Protein AF-A0A447TE91-F1 (afdb_monomer_lite)

pLDDT: mean 78.88, std 22.69, range [28.05, 97.75]

Foldseek 3Di:
DVLVVVLVVLLVLQQVQFDPDDDPPDPGGDTLQVVLVVVLVVCVVCCVVDPDHDDSVLVNLCSNCVCQLCSPVGDDDPPDPDDVVVSVVSSVVSSCVSVVSDDPDPPDDDNDPDPDPDPDDPDDDDDDDDDDDDDDDD

Organism: Chromobacterium violaceum (NCBI:txid536)

Radius of gyration: 22.83 Å; chains: 1; bounding box: 42×73×45 Å

Structure (mmCIF, N/CA/C/O backbone):
data_AF-A0A447TE91-F1
#
_entry.id   AF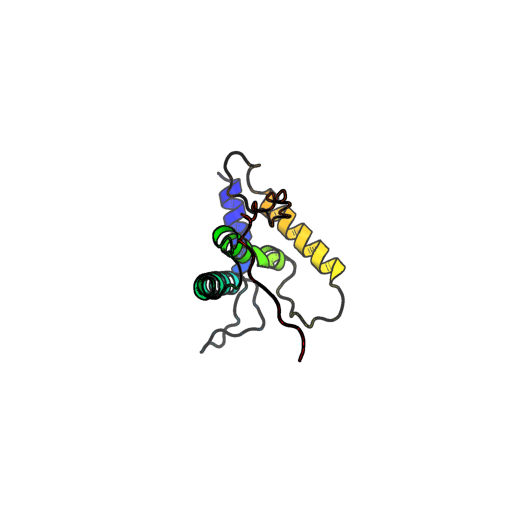-A0A447TE91-F1
#
loop_
_atom_site.group_PDB
_atom_site.id
_atom_site.type_symbol
_atom_site.label_atom_id
_atom_site.label_alt_id
_atom_site.label_comp_id
_atom_site.label_asym_id
_atom_site.label_entity_id
_atom_site.label_seq_id
_atom_site.pdbx_PDB_ins_code
_atom_site.Cartn_x
_atom_site.Cartn_y
_atom_site.Cartn_z
_atom_site.occupancy
_atom_site.B_iso_or_equiv
_atom_site.auth_seq_id
_atom_site.auth_comp_id
_atom_site.auth_asym_id
_atom_site.auth_atom_id
_atom_site.pdbx_PDB_model_num
ATOM 1 N N . MET A 1 1 ? -5.608 10.148 21.177 1.00 84.38 1 MET A N 1
ATOM 2 C CA . MET A 1 1 ? -5.947 10.137 19.736 1.00 84.38 1 MET A CA 1
ATOM 3 C C . MET A 1 1 ? -4.810 10.658 18.868 1.00 84.38 1 MET A C 1
ATOM 5 O O . MET A 1 1 ? -4.675 10.131 17.778 1.00 84.38 1 MET A O 1
ATOM 9 N N . GLN A 1 2 ? -3.971 11.593 19.346 1.00 91.12 2 GLN A N 1
ATOM 10 C CA . GLN A 1 2 ? -2.828 12.125 18.584 1.00 91.12 2 GLN A CA 1
ATOM 11 C C . GLN A 1 2 ? -1.970 11.033 17.923 1.00 91.12 2 GLN A C 1
ATOM 13 O O . GLN A 1 2 ? -1.864 11.012 16.711 1.00 91.12 2 GLN A O 1
ATOM 18 N N . ASN A 1 3 ? -1.543 10.020 18.681 1.00 91.31 3 ASN A N 1
ATOM 19 C CA . ASN A 1 3 ? -0.804 8.867 18.153 1.00 91.31 3 ASN A CA 1
ATOM 20 C C . ASN A 1 3 ? -1.459 8.138 16.963 1.00 91.31 3 ASN A C 1
ATOM 22 O O . ASN A 1 3 ? -0.765 7.567 16.130 1.00 91.31 3 ASN A O 1
ATOM 26 N N . ILE A 1 4 ? -2.795 8.089 16.911 1.00 92.25 4 ILE A N 1
ATOM 27 C CA . ILE A 1 4 ? -3.522 7.453 15.802 1.00 92.25 4 ILE A CA 1
ATOM 28 C C . ILE A 1 4 ? -3.454 8.357 14.571 1.00 92.25 4 ILE A C 1
ATOM 30 O O . ILE A 1 4 ? -3.268 7.862 13.467 1.00 92.25 4 ILE A O 1
ATOM 34 N N . ILE A 1 5 ? -3.574 9.671 14.765 1.00 94.44 5 ILE A N 1
ATOM 35 C CA . ILE A 1 5 ? -3.417 10.659 13.694 1.00 94.44 5 ILE A CA 1
ATOM 36 C C . ILE A 1 5 ? -1.988 10.601 13.153 1.00 94.44 5 ILE A C 1
ATOM 38 O O . ILE A 1 5 ? -1.814 10.484 11.946 1.00 94.44 5 ILE A O 1
ATOM 42 N N . ASP A 1 6 ? -0.986 10.587 14.031 1.00 95.44 6 ASP A N 1
ATOM 43 C CA . ASP A 1 6 ? 0.425 10.505 13.642 1.00 95.44 6 ASP A CA 1
ATOM 44 C C . ASP A 1 6 ? 0.705 9.219 12.857 1.00 95.44 6 ASP A C 1
ATOM 46 O O . ASP A 1 6 ? 1.341 9.266 11.811 1.00 95.44 6 ASP A O 1
ATOM 50 N N . PHE A 1 7 ? 0.149 8.083 13.295 1.00 95.12 7 PHE A N 1
ATOM 51 C CA . PHE A 1 7 ? 0.224 6.827 12.548 1.00 95.12 7 PHE A CA 1
ATOM 52 C C . PHE A 1 7 ? -0.400 6.942 11.149 1.00 95.12 7 PHE A C 1
ATOM 54 O O . PHE A 1 7 ? 0.210 6.509 10.176 1.00 95.12 7 PHE A O 1
ATOM 61 N N . VAL A 1 8 ? -1.596 7.531 11.032 1.00 95.12 8 VAL A N 1
ATOM 62 C CA . VAL A 1 8 ? -2.283 7.707 9.738 1.00 95.12 8 VAL A CA 1
ATOM 63 C C . VAL A 1 8 ? -1.485 8.625 8.805 1.00 95.12 8 VAL A C 1
ATOM 65 O O . VAL A 1 8 ? -1.388 8.344 7.613 1.00 95.12 8 VAL A O 1
ATOM 68 N N . LEU A 1 9 ? -0.889 9.694 9.338 1.00 96.00 9 LEU A N 1
ATOM 69 C CA . LEU A 1 9 ? -0.017 10.590 8.576 1.00 96.00 9 LEU A CA 1
ATOM 70 C C . LEU A 1 9 ? 1.283 9.896 8.156 1.00 96.00 9 LEU A C 1
ATOM 72 O O . LEU A 1 9 ? 1.780 10.132 7.059 1.00 96.00 9 LEU A O 1
ATOM 76 N N . GLU A 1 10 ? 1.823 9.019 9.000 1.00 96.19 10 GLU A N 1
ATOM 77 C CA . GLU A 1 10 ? 3.054 8.294 8.699 1.00 96.19 10 GLU A CA 1
ATOM 78 C C . GLU A 1 10 ? 2.854 7.280 7.566 1.00 96.19 10 GLU A C 1
ATOM 80 O O . GLU A 1 10 ? 3.667 7.234 6.645 1.00 96.19 10 GLU A O 1
ATOM 85 N N . ILE A 1 11 ? 1.754 6.516 7.578 1.00 96.38 11 ILE A N 1
ATOM 86 C CA . ILE A 1 11 ? 1.459 5.545 6.509 1.00 96.38 11 ILE A CA 1
ATOM 87 C C . ILE A 1 11 ? 1.066 6.211 5.181 1.00 96.38 11 ILE A C 1
ATOM 89 O O . ILE A 1 11 ? 1.163 5.571 4.137 1.00 96.38 11 ILE A O 1
ATOM 93 N N . ASP A 1 12 ? 0.659 7.487 5.182 1.00 97.06 12 ASP A N 1
ATOM 94 C CA . ASP A 1 12 ? 0.371 8.238 3.949 1.00 97.06 12 ASP A CA 1
ATOM 95 C C . ASP A 1 12 ? 1.597 8.323 3.028 1.00 97.06 12 ASP A C 1
ATOM 97 O O . ASP A 1 12 ? 1.463 8.275 1.803 1.00 97.06 12 ASP A O 1
ATOM 101 N N . LYS A 1 13 ? 2.803 8.320 3.614 1.00 96.50 13 LYS A N 1
ATOM 102 C CA . LYS A 1 13 ? 4.080 8.286 2.885 1.00 96.50 13 LYS A CA 1
ATOM 103 C C . LYS A 1 13 ? 4.196 7.085 1.944 1.00 96.50 13 LYS A C 1
ATOM 105 O O . LYS A 1 13 ? 4.889 7.184 0.936 1.00 96.50 13 LYS A O 1
ATOM 110 N N . LEU A 1 14 ? 3.472 5.990 2.199 1.00 96.50 14 LEU A N 1
ATOM 111 C CA . LEU A 1 14 ? 3.454 4.819 1.316 1.00 96.50 14 LEU A CA 1
ATOM 112 C C . LEU A 1 14 ? 2.960 5.158 -0.101 1.00 96.50 14 LEU A C 1
ATOM 114 O O . LEU A 1 14 ? 3.393 4.543 -1.070 1.00 96.50 14 LEU A O 1
ATOM 118 N N . LYS A 1 15 ? 2.107 6.181 -0.253 1.00 96.00 15 LYS A N 1
ATOM 119 C CA . LYS A 1 15 ? 1.626 6.655 -1.565 1.00 96.00 15 LYS A CA 1
ATOM 120 C C . LYS A 1 15 ? 2.730 7.288 -2.417 1.00 96.00 15 LYS A C 1
ATOM 122 O O . LYS A 1 15 ? 2.544 7.452 -3.619 1.00 96.00 15 LYS A O 1
ATOM 127 N N . GLN A 1 16 ? 3.849 7.672 -1.802 1.00 95.31 16 GLN A N 1
ATOM 128 C CA . GLN A 1 16 ? 5.003 8.261 -2.486 1.00 95.31 16 GLN A CA 1
ATOM 129 C C . GLN A 1 16 ? 6.008 7.197 -2.944 1.00 95.31 16 GLN A C 1
ATOM 131 O O . GLN A 1 16 ? 6.863 7.486 -3.782 1.00 95.31 16 GLN A O 1
ATOM 136 N N . VAL A 1 17 ? 5.901 5.967 -2.433 1.00 94.56 17 VAL A N 1
ATOM 137 C CA . VAL A 1 17 ? 6.731 4.845 -2.874 1.00 94.56 17 VAL A CA 1
ATOM 138 C C . VAL A 1 17 ? 6.211 4.377 -4.225 1.00 94.56 17 VAL A C 1
ATOM 140 O O . VAL A 1 17 ? 5.078 3.914 -4.333 1.00 94.56 17 VAL A O 1
ATOM 143 N N . THR A 1 18 ? 7.027 4.536 -5.265 1.00 93.94 18 THR A N 1
ATOM 144 C CA . THR A 1 18 ? 6.689 4.113 -6.628 1.00 93.94 18 THR A CA 1
ATOM 145 C C . THR A 1 18 ? 7.329 2.772 -6.941 1.00 93.94 18 THR A C 1
ATOM 147 O O . THR A 1 18 ? 8.492 2.534 -6.619 1.00 93.94 18 THR A O 1
ATOM 150 N N . ARG A 1 19 ? 6.553 1.908 -7.586 1.00 91.44 19 ARG A N 1
ATOM 151 C CA . ARG A 1 19 ? 6.946 0.586 -8.055 1.00 91.44 19 ARG A CA 1
ATOM 152 C C . ARG A 1 19 ? 7.360 0.654 -9.516 1.00 91.44 19 ARG A C 1
ATOM 154 O O . ARG A 1 19 ? 7.054 1.608 -10.228 1.00 91.44 19 ARG A O 1
ATOM 161 N N . LYS A 1 20 ? 8.015 -0.389 -10.019 1.00 89.12 20 LYS A N 1
ATOM 162 C CA . LYS A 1 20 ? 8.370 -0.455 -11.455 1.00 89.12 20 LYS A CA 1
ATOM 163 C C . LYS A 1 20 ? 7.210 -0.838 -12.377 1.00 89.12 20 LYS A C 1
ATOM 165 O O . LYS A 1 20 ? 7.321 -0.679 -13.593 1.00 89.12 20 LYS A O 1
ATOM 170 N N . THR A 1 21 ? 6.103 -1.318 -11.819 1.00 88.88 21 THR A N 1
ATOM 171 C CA . THR A 1 21 ? 4.865 -1.595 -12.555 1.00 88.88 21 THR A CA 1
ATOM 172 C C . THR A 1 21 ? 4.217 -0.290 -13.012 1.00 88.88 21 THR A C 1
ATOM 174 O O . THR A 1 21 ? 4.214 0.695 -12.278 1.00 88.88 21 THR A O 1
ATOM 177 N N . ARG A 1 22 ? 3.644 -0.264 -14.219 1.00 91.81 22 ARG A N 1
ATOM 178 C CA . ARG A 1 22 ? 2.848 0.874 -14.705 1.00 91.81 22 ARG A CA 1
ATOM 179 C C . ARG A 1 22 ? 1.364 0.623 -14.515 1.00 91.81 22 ARG A C 1
ATOM 181 O O . ARG A 1 22 ? 0.892 -0.500 -14.690 1.00 91.81 22 ARG A O 1
ATOM 188 N N . VAL A 1 23 ? 0.629 1.693 -14.231 1.00 93.56 23 VAL A N 1
ATOM 189 C CA . VAL A 1 23 ? -0.833 1.647 -14.219 1.00 93.56 23 VAL A CA 1
ATOM 190 C C . VAL A 1 23 ? -1.337 1.445 -15.648 1.00 93.56 23 VAL A C 1
ATOM 192 O O . VAL A 1 23 ? -0.812 2.026 -16.599 1.00 93.56 23 VAL A O 1
ATOM 195 N N . LEU A 1 24 ? -2.361 0.605 -15.809 1.00 91.81 24 LEU A N 1
ATOM 196 C CA . LEU A 1 24 ? -2.951 0.326 -17.117 1.00 91.81 24 LEU A CA 1
ATOM 197 C C . LEU A 1 24 ? -3.400 1.625 -17.792 1.00 91.81 24 LEU A C 1
ATOM 199 O O . LEU A 1 24 ? -4.108 2.432 -17.194 1.00 91.81 24 LEU A O 1
ATOM 203 N N . ASN A 1 25 ? -3.009 1.793 -19.056 1.00 93.31 25 ASN A N 1
ATOM 204 C CA . ASN A 1 25 ? -3.330 2.971 -19.865 1.00 93.31 25 ASN A CA 1
ATOM 205 C C . ASN A 1 25 ? -2.861 4.303 -19.247 1.00 93.31 25 ASN A C 1
ATOM 207 O O . ASN A 1 25 ? -3.489 5.340 -19.455 1.00 93.31 25 ASN A O 1
ATOM 211 N N . SER A 1 26 ? -1.772 4.287 -18.477 1.00 92.69 26 SER A N 1
ATOM 212 C CA . SER A 1 26 ? -1.174 5.481 -17.888 1.00 92.69 26 SER A CA 1
ATOM 213 C C . SER A 1 26 ? 0.347 5.450 -18.016 1.00 92.69 26 SER A C 1
ATOM 215 O O . SER A 1 26 ? 0.974 4.394 -17.952 1.00 92.69 26 SER A O 1
ATOM 217 N N . ASP A 1 27 ? 0.949 6.631 -18.128 1.00 92.19 27 ASP A N 1
ATOM 218 C CA . ASP A 1 27 ? 2.404 6.801 -18.058 1.00 92.19 27 ASP A CA 1
ATOM 219 C C . ASP A 1 27 ? 2.931 6.828 -16.613 1.00 92.19 27 ASP A C 1
ATOM 221 O O . ASP A 1 27 ? 4.139 6.913 -16.384 1.00 92.19 27 ASP A O 1
ATOM 225 N N . ARG A 1 28 ? 2.033 6.748 -15.622 1.00 94.38 28 ARG A N 1
ATOM 226 C CA . ARG A 1 28 ? 2.374 6.754 -14.200 1.00 94.38 28 ARG A CA 1
ATOM 227 C C . ARG A 1 28 ? 2.782 5.361 -13.716 1.00 94.38 28 ARG A C 1
ATOM 229 O O . ARG A 1 28 ? 2.153 4.351 -14.042 1.00 94.38 28 ARG A O 1
ATOM 236 N N . TYR A 1 29 ? 3.796 5.337 -12.861 1.00 93.88 29 TYR A N 1
ATOM 237 C CA . TYR A 1 29 ? 4.152 4.159 -12.081 1.00 93.88 29 TYR A CA 1
ATOM 238 C C . TYR A 1 29 ? 3.142 3.892 -10.961 1.00 93.88 29 TYR A C 1
ATOM 240 O O . TYR A 1 29 ? 2.625 4.819 -10.330 1.00 93.88 29 TYR A O 1
ATOM 248 N N . GLU A 1 30 ? 2.865 2.613 -10.735 1.00 94.75 30 GLU A N 1
ATOM 249 C CA . GLU A 1 30 ? 2.067 2.140 -9.612 1.00 94.75 30 GLU A CA 1
ATOM 250 C C . GLU A 1 30 ? 2.735 2.575 -8.295 1.00 94.75 30 GLU A C 1
ATOM 252 O O . GLU A 1 30 ? 3.959 2.552 -8.203 1.00 94.75 30 GLU A O 1
ATOM 257 N N . ASN A 1 31 ? 1.975 2.985 -7.281 1.00 95.81 31 ASN A N 1
ATOM 258 C CA . ASN A 1 31 ? 2.501 3.201 -5.931 1.00 95.81 31 ASN A CA 1
ATOM 259 C C . ASN A 1 31 ? 2.201 2.014 -5.001 1.00 95.81 31 ASN A C 1
ATOM 261 O O . ASN A 1 31 ? 1.278 1.235 -5.234 1.00 95.81 31 ASN A O 1
ATOM 265 N N . SER A 1 32 ? 2.957 1.868 -3.919 1.00 95.50 32 SER A N 1
ATOM 266 C CA . SER A 1 32 ? 2.819 0.706 -3.028 1.00 95.50 32 SER A CA 1
ATOM 267 C C . SER A 1 32 ? 1.496 0.671 -2.251 1.00 95.50 32 SER A C 1
ATOM 269 O O . SER A 1 32 ? 0.989 -0.402 -1.911 1.00 95.50 32 SER A O 1
ATOM 271 N N . ALA A 1 33 ? 0.862 1.828 -2.026 1.00 96.44 33 ALA A N 1
ATOM 272 C CA . ALA A 1 33 ? -0.438 1.888 -1.360 1.00 96.44 33 ALA A CA 1
ATOM 273 C C . ALA A 1 33 ? -1.581 1.382 -2.261 1.00 96.44 33 ALA A C 1
ATOM 275 O O . ALA A 1 33 ? -2.419 0.595 -1.815 1.00 96.44 33 ALA A O 1
ATOM 276 N N . GLU A 1 34 ? -1.619 1.795 -3.531 1.00 96.19 34 GLU A N 1
ATOM 277 C CA . GLU A 1 34 ? -2.614 1.290 -4.488 1.00 96.19 34 GLU A CA 1
ATOM 278 C C . GLU A 1 34 ? -2.358 -0.174 -4.860 1.00 96.19 34 GLU A C 1
ATOM 280 O O . GLU A 1 34 ? -3.318 -0.930 -5.013 1.00 96.19 34 GLU A O 1
ATOM 285 N N . HIS A 1 35 ? -1.092 -0.600 -4.879 1.00 96.06 35 HIS A N 1
ATOM 286 C CA . HIS A 1 35 ? -0.720 -2.003 -5.029 1.00 96.06 35 HIS A CA 1
ATOM 287 C C . HIS A 1 35 ? -1.336 -2.867 -3.923 1.00 96.06 35 HIS A C 1
ATOM 289 O O . HIS A 1 35 ? -2.086 -3.809 -4.195 1.00 96.06 35 HIS A O 1
ATOM 295 N N . SER A 1 36 ? -1.095 -2.485 -2.662 1.00 96.44 36 SER A N 1
ATOM 296 C CA . SER A 1 36 ? -1.639 -3.156 -1.474 1.00 96.44 36 SER A CA 1
ATOM 297 C C . SER A 1 36 ? -3.171 -3.249 -1.509 1.00 96.44 36 SER A C 1
ATOM 299 O O . SER A 1 36 ? -3.753 -4.288 -1.185 1.00 96.44 36 SER A O 1
ATOM 301 N N . TRP A 1 37 ? -3.843 -2.181 -1.950 1.00 97.56 37 TRP A N 1
ATOM 302 C CA . TRP A 1 37 ? -5.295 -2.173 -2.145 1.00 97.56 37 TRP A CA 1
ATOM 303 C C . TRP A 1 37 ? -5.743 -3.166 -3.230 1.00 97.56 37 TRP A C 1
ATOM 305 O O . TRP A 1 37 ? -6.649 -3.973 -2.993 1.00 97.56 37 TRP A O 1
ATOM 315 N N . GLN A 1 38 ? -5.101 -3.146 -4.401 1.00 97.25 38 GLN A N 1
ATOM 316 C CA . GLN A 1 38 ? -5.480 -3.992 -5.531 1.00 97.25 38 GLN A CA 1
ATOM 317 C C . GLN A 1 38 ? -5.303 -5.479 -5.206 1.00 97.25 38 GLN A C 1
ATOM 319 O O . GLN A 1 38 ? -6.198 -6.281 -5.487 1.00 97.25 38 GLN A O 1
ATOM 324 N N . ILE A 1 39 ? -4.191 -5.863 -4.571 1.00 96.94 39 ILE A N 1
ATOM 325 C CA . ILE A 1 39 ? -3.944 -7.267 -4.216 1.00 96.94 39 ILE A CA 1
ATOM 326 C C . ILE A 1 39 ? -4.864 -7.755 -3.088 1.00 96.94 39 ILE A C 1
ATOM 328 O O . ILE A 1 39 ? -5.239 -8.927 -3.079 1.00 96.94 39 ILE A O 1
ATOM 332 N N . ALA A 1 40 ? -5.296 -6.880 -2.170 1.00 97.69 40 ALA A N 1
ATOM 333 C CA . ALA A 1 40 ? -6.279 -7.232 -1.142 1.00 97.69 40 ALA A CA 1
ATOM 334 C C . ALA A 1 40 ? -7.656 -7.547 -1.755 1.00 97.69 40 ALA A C 1
ATOM 336 O O . ALA A 1 40 ? -8.314 -8.521 -1.363 1.00 97.69 40 ALA A O 1
ATOM 337 N N . LEU A 1 41 ? -8.072 -6.771 -2.763 1.00 97.75 41 LEU A N 1
ATOM 338 C CA . LEU A 1 41 ? -9.287 -7.045 -3.536 1.00 97.75 41 LEU A CA 1
ATOM 339 C C . LEU A 1 41 ? -9.151 -8.308 -4.387 1.00 97.75 41 LEU A C 1
ATOM 341 O O . LEU A 1 41 ? -10.084 -9.115 -4.442 1.00 97.75 41 LEU A O 1
ATOM 345 N N . LEU A 1 42 ? -7.988 -8.512 -5.008 1.00 97.50 42 LEU A N 1
ATOM 346 C CA . LEU A 1 42 ? -7.694 -9.724 -5.765 1.00 97.50 42 LEU A CA 1
ATOM 347 C C . LEU A 1 42 ? -7.789 -10.962 -4.867 1.00 97.50 42 LEU A C 1
ATOM 349 O O . LEU A 1 42 ? -8.510 -11.899 -5.199 1.00 97.50 42 LEU A O 1
ATOM 353 N N . ALA A 1 43 ? -7.139 -10.948 -3.701 1.00 97.00 43 ALA A N 1
ATOM 354 C CA . ALA A 1 43 ? -7.190 -12.048 -2.742 1.00 97.00 43 ALA A CA 1
ATOM 355 C C . ALA A 1 43 ? -8.626 -12.341 -2.281 1.00 97.00 43 ALA A C 1
ATOM 357 O O . ALA A 1 43 ? -9.031 -13.499 -2.218 1.00 97.00 43 ALA A O 1
ATOM 358 N N . SER A 1 44 ? -9.418 -11.297 -2.021 1.00 95.81 44 SER A N 1
ATOM 359 C CA . SER A 1 44 ? -10.834 -11.444 -1.662 1.00 95.81 44 SER A CA 1
ATOM 360 C C . SER A 1 44 ? -11.663 -12.058 -2.792 1.00 95.81 44 SER A C 1
ATOM 362 O O . SER A 1 44 ? -12.506 -12.915 -2.541 1.00 95.81 44 SER A O 1
ATOM 364 N N . SER A 1 45 ? -11.380 -11.684 -4.040 1.00 97.31 45 SER A N 1
ATOM 365 C CA . SER A 1 45 ? -12.059 -12.223 -5.227 1.00 97.31 45 SER A CA 1
ATOM 366 C C . SER A 1 45 ? -11.667 -13.674 -5.519 1.00 97.31 45 SER A C 1
ATOM 368 O O . SER A 1 45 ? -12.471 -14.445 -6.042 1.00 97.31 45 SER A O 1
ATOM 370 N N . LEU A 1 46 ? -10.441 -14.063 -5.157 1.00 96.94 46 LEU A N 1
ATOM 371 C CA . LEU A 1 46 ? -9.917 -15.417 -5.335 1.00 96.94 46 LEU A CA 1
ATOM 372 C C . LEU A 1 46 ? -10.260 -16.367 -4.178 1.00 96.94 46 LEU A C 1
ATOM 374 O O . LEU A 1 46 ? -10.035 -17.570 -4.303 1.00 96.94 46 LEU A O 1
ATOM 378 N N . ALA A 1 47 ? -10.836 -15.867 -3.081 1.00 96.00 47 ALA A N 1
ATOM 379 C CA . ALA A 1 47 ? -11.170 -16.666 -1.903 1.00 96.00 47 ALA A CA 1
ATOM 380 C C . ALA A 1 47 ? -11.979 -17.952 -2.202 1.00 96.00 47 ALA A C 1
ATOM 382 O O . ALA A 1 47 ? -11.657 -18.985 -1.611 1.00 96.00 47 ALA A O 1
ATOM 383 N N . PRO A 1 48 ? -12.964 -17.969 -3.131 1.00 95.25 48 PRO A N 1
ATOM 384 C CA . PRO A 1 48 ? -13.704 -19.190 -3.474 1.00 95.25 48 PRO A CA 1
ATOM 385 C C . PRO A 1 48 ? -12.857 -20.297 -4.117 1.00 95.25 48 PRO A C 1
ATOM 387 O O . PRO A 1 48 ? -13.270 -21.452 -4.122 1.00 95.25 48 PRO A O 1
ATOM 390 N N . TYR A 1 49 ? -11.689 -19.953 -4.665 1.00 96.38 49 TYR A N 1
ATOM 391 C CA . TYR A 1 49 ? -10.788 -20.883 -5.347 1.00 96.38 49 TYR A CA 1
ATOM 392 C C . TYR A 1 49 ? -9.695 -21.437 -4.422 1.00 96.38 49 TYR A C 1
ATOM 394 O O . TYR A 1 49 ? -8.829 -22.189 -4.870 1.00 96.38 49 TYR A O 1
ATOM 402 N N . ALA A 1 50 ? -9.701 -21.073 -3.136 1.00 94.62 50 ALA A N 1
ATOM 403 C CA . ALA A 1 50 ? -8.722 -21.569 -2.181 1.00 94.62 50 ALA A CA 1
ATOM 404 C C . ALA A 1 50 ? -8.910 -23.076 -1.925 1.00 94.62 50 ALA A C 1
ATOM 406 O O . ALA A 1 50 ? -10.011 -23.539 -1.631 1.00 94.62 50 ALA A O 1
ATOM 407 N N . ALA A 1 51 ? -7.813 -23.838 -1.994 1.00 93.62 51 ALA A N 1
ATOM 408 C CA . ALA A 1 51 ? -7.824 -25.287 -1.768 1.00 93.62 51 ALA A CA 1
ATOM 409 C C . ALA A 1 51 ? -8.227 -25.673 -0.333 1.00 93.62 51 ALA A C 1
ATOM 411 O O . ALA A 1 51 ? -8.730 -26.769 -0.092 1.00 93.62 51 ALA A O 1
ATOM 412 N N . GLU A 1 52 ? -8.012 -24.766 0.620 1.00 94.06 52 GLU A N 1
ATOM 413 C CA . GLU A 1 52 ? -8.318 -24.950 2.033 1.00 94.06 52 GLU A CA 1
ATOM 414 C C . GLU A 1 52 ? -9.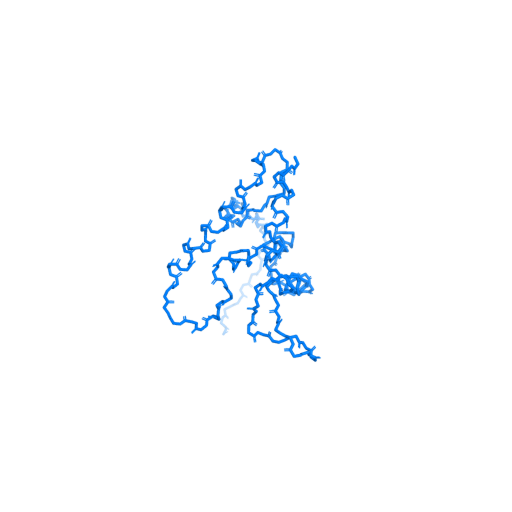037 -23.716 2.595 1.00 94.06 52 GLU A C 1
ATOM 416 O O . GLU A 1 52 ? -8.899 -22.622 2.047 1.00 94.06 52 GLU A O 1
ATOM 421 N N . PRO A 1 53 ? -9.782 -23.843 3.710 1.00 92.62 53 PRO A N 1
ATOM 422 C CA . PRO A 1 53 ? -10.397 -22.695 4.366 1.00 92.62 53 PRO A CA 1
ATOM 423 C C . PRO A 1 53 ? -9.358 -21.649 4.798 1.00 92.62 53 PRO A C 1
ATOM 425 O O . PRO A 1 53 ? -8.509 -21.915 5.651 1.00 92.62 53 PRO A O 1
ATOM 428 N N . VAL A 1 54 ? -9.477 -20.431 4.265 1.00 94.31 54 VAL A N 1
ATOM 429 C CA . VAL A 1 54 ? -8.604 -19.293 4.589 1.00 94.31 54 VAL A CA 1
ATOM 430 C C . VAL A 1 54 ? -9.354 -18.277 5.448 1.00 94.31 54 VAL A C 1
ATOM 432 O O . VAL A 1 54 ? -10.523 -17.980 5.216 1.00 94.31 54 VAL A O 1
ATOM 435 N N . ASN A 1 55 ? -8.679 -17.714 6.453 1.00 95.88 55 ASN A N 1
ATOM 436 C CA . ASN A 1 55 ? -9.207 -16.569 7.192 1.00 95.88 55 ASN A CA 1
ATOM 437 C C . ASN A 1 55 ? -8.966 -15.286 6.380 1.00 95.88 55 ASN A C 1
ATOM 439 O O . ASN A 1 55 ? -7.864 -14.734 6.418 1.00 95.88 55 ASN A O 1
ATOM 443 N N . MET A 1 56 ? -9.994 -14.826 5.663 1.00 95.50 56 MET A N 1
ATOM 444 C CA . MET A 1 56 ? -9.889 -13.650 4.798 1.00 95.50 56 MET A CA 1
ATOM 445 C C . MET A 1 56 ? -9.659 -12.345 5.557 1.00 95.50 56 MET A C 1
ATOM 447 O O . MET A 1 56 ? -8.898 -11.517 5.065 1.00 95.50 56 MET A O 1
ATOM 451 N N . ASP A 1 57 ? -10.188 -12.194 6.774 1.00 96.00 57 ASP A N 1
ATOM 452 C CA . ASP A 1 57 ? -9.923 -11.007 7.597 1.00 96.00 57 ASP A CA 1
ATOM 453 C C . ASP A 1 57 ? -8.426 -10.866 7.871 1.00 96.00 57 ASP A C 1
ATOM 455 O O . ASP A 1 57 ? -7.860 -9.784 7.746 1.00 96.00 57 ASP A O 1
ATOM 459 N N . ARG A 1 58 ? -7.749 -11.982 8.181 1.00 95.38 58 ARG A N 1
ATOM 460 C CA . ARG A 1 58 ? -6.293 -12.000 8.373 1.00 95.38 58 ARG A CA 1
ATOM 461 C C . ARG A 1 58 ? -5.539 -11.708 7.074 1.00 95.38 58 ARG A C 1
ATOM 463 O O . ARG A 1 58 ? -4.512 -11.038 7.132 1.00 95.38 58 ARG A O 1
ATOM 470 N N . VAL A 1 59 ? -5.994 -12.241 5.940 1.00 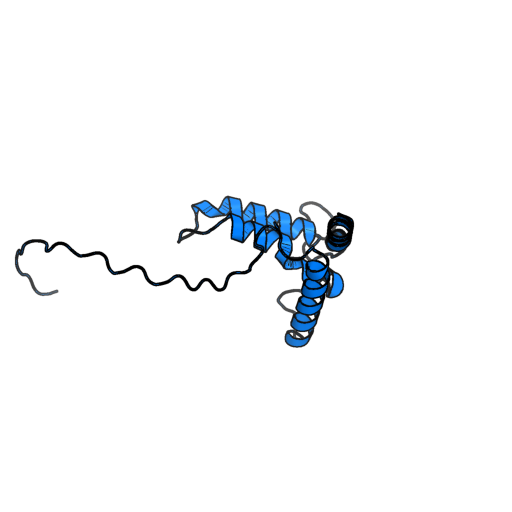96.56 59 VAL A N 1
ATOM 471 C CA . VAL A 1 59 ? -5.330 -12.044 4.639 1.00 96.56 59 VAL A CA 1
ATOM 472 C C . VAL A 1 59 ? -5.425 -10.590 4.203 1.00 96.56 59 VAL A C 1
ATOM 474 O O . VAL A 1 59 ? -4.394 -9.978 3.950 1.00 96.56 59 VAL A O 1
ATOM 477 N N . VAL A 1 60 ? -6.631 -10.023 4.189 1.00 96.75 60 VAL A N 1
ATOM 478 C CA . VAL A 1 60 ? -6.849 -8.610 3.860 1.00 96.75 60 VAL A CA 1
ATOM 479 C C . VAL A 1 60 ? -6.066 -7.730 4.825 1.00 96.75 60 VAL A C 1
ATOM 481 O O . VAL A 1 60 ? -5.359 -6.827 4.391 1.00 96.75 60 VAL A O 1
ATOM 484 N N . ALA A 1 61 ? -6.109 -8.044 6.123 1.00 94.88 61 ALA A N 1
ATOM 485 C CA . ALA A 1 61 ? -5.355 -7.303 7.115 1.00 94.88 61 ALA A CA 1
ATOM 486 C C . ALA A 1 61 ? -3.839 -7.315 6.840 1.00 94.88 61 ALA A C 1
ATOM 488 O O . ALA A 1 61 ? -3.179 -6.286 6.922 1.00 94.88 61 ALA A O 1
ATOM 489 N N . MET A 1 62 ? -3.282 -8.476 6.498 1.00 95.50 62 MET A N 1
ATOM 490 C CA . MET A 1 62 ? -1.863 -8.613 6.176 1.00 95.50 62 MET A CA 1
ATOM 491 C C . MET A 1 62 ? -1.497 -7.850 4.896 1.00 95.50 62 MET A C 1
ATOM 493 O O . MET A 1 62 ? -0.534 -7.092 4.917 1.00 95.50 62 MET A O 1
ATOM 497 N N . LEU A 1 63 ? -2.287 -7.982 3.826 1.00 97.12 63 LEU A N 1
ATOM 498 C CA . LEU A 1 63 ? -2.015 -7.337 2.535 1.00 97.12 63 LEU A CA 1
ATOM 499 C C . LEU A 1 63 ? -2.093 -5.809 2.610 1.00 97.12 63 LEU A C 1
ATOM 501 O O . LEU A 1 63 ? -1.290 -5.126 1.989 1.00 97.12 63 LEU A O 1
ATOM 505 N N . LEU A 1 64 ? -2.992 -5.253 3.424 1.00 95.88 64 LEU A N 1
ATOM 506 C CA . LEU A 1 64 ? -3.082 -3.800 3.607 1.00 95.88 64 LEU A CA 1
ATOM 507 C C . LEU A 1 64 ? -1.847 -3.183 4.280 1.00 95.88 64 LEU A C 1
ATOM 509 O O . LEU A 1 64 ? -1.657 -1.974 4.187 1.00 95.88 64 LEU A O 1
ATOM 513 N N . VAL A 1 65 ? -1.031 -3.982 4.975 1.00 94.50 65 VAL A N 1
ATOM 514 C CA . VAL A 1 65 ? 0.137 -3.493 5.725 1.00 94.50 65 VAL A CA 1
ATOM 515 C C . VAL A 1 65 ? 1.465 -4.078 5.250 1.00 94.50 65 VAL A C 1
ATOM 517 O O . VAL A 1 65 ? 2.501 -3.749 5.827 1.00 94.50 65 VAL A O 1
ATOM 520 N N . HIS A 1 66 ? 1.448 -4.953 4.242 1.00 93.94 66 HIS A N 1
ATOM 521 C CA . HIS A 1 66 ? 2.619 -5.743 3.862 1.00 93.94 66 HIS A CA 1
ATOM 522 C C . HIS A 1 66 ? 3.791 -4.882 3.364 1.00 93.94 66 HIS A C 1
ATOM 524 O O . HIS A 1 66 ? 4.927 -5.161 3.734 1.00 93.94 66 HIS A O 1
ATOM 530 N N . ASP A 1 67 ? 3.496 -3.788 2.656 1.00 94.50 67 ASP A N 1
ATOM 531 C CA . ASP A 1 67 ? 4.495 -2.881 2.077 1.00 94.50 67 ASP A CA 1
ATOM 532 C C . ASP A 1 67 ? 4.831 -1.673 2.968 1.00 94.50 67 ASP A C 1
ATOM 534 O O . ASP A 1 67 ? 5.565 -0.783 2.552 1.00 94.50 67 ASP A O 1
ATOM 538 N N . ILE A 1 68 ? 4.351 -1.598 4.219 1.00 94.50 68 ILE A N 1
ATOM 539 C CA . ILE A 1 68 ? 4.647 -0.437 5.090 1.00 94.50 68 ILE A CA 1
ATOM 540 C C . ILE A 1 68 ? 6.161 -0.237 5.292 1.00 94.50 68 ILE A C 1
ATOM 542 O O . ILE A 1 68 ? 6.616 0.898 5.420 1.00 94.50 68 ILE A O 1
ATOM 546 N N . GLY A 1 69 ? 6.953 -1.314 5.277 1.00 92.75 69 GLY A N 1
ATOM 547 C CA . GLY A 1 69 ? 8.416 -1.234 5.364 1.00 92.75 69 GLY A CA 1
ATOM 548 C C . GLY A 1 69 ? 9.084 -0.537 4.169 1.00 92.75 69 GLY A C 1
ATOM 549 O O . GLY A 1 69 ? 10.209 -0.046 4.297 1.00 92.75 69 GLY A O 1
ATOM 550 N N . GLU A 1 70 ? 8.397 -0.433 3.028 1.00 93.25 70 GLU A N 1
ATOM 551 C CA . GLU A 1 70 ? 8.910 0.239 1.830 1.00 93.25 70 GLU A CA 1
ATOM 552 C C . GLU A 1 70 ? 8.958 1.769 1.985 1.00 93.25 70 GLU A C 1
ATOM 554 O O . GLU A 1 70 ? 9.657 2.431 1.222 1.00 93.25 70 GLU A O 1
ATOM 559 N N . ILE A 1 71 ? 8.287 2.348 2.993 1.00 93.62 71 ILE A N 1
ATOM 560 C CA . ILE A 1 71 ? 8.313 3.801 3.257 1.00 93.62 71 ILE A CA 1
ATOM 561 C C . ILE A 1 71 ? 9.748 4.318 3.434 1.00 93.62 71 ILE A C 1
ATOM 563 O O . ILE A 1 71 ? 10.061 5.422 2.995 1.00 93.62 71 ILE A O 1
ATOM 567 N N . GLU A 1 72 ? 10.619 3.532 4.072 1.00 89.00 72 GLU A N 1
ATOM 568 C CA . GLU A 1 72 ? 12.019 3.915 4.307 1.00 89.00 72 GLU A CA 1
ATOM 569 C C . GLU A 1 72 ? 13.008 3.182 3.397 1.00 89.00 72 GLU A C 1
ATOM 571 O O . GLU A 1 72 ? 14.103 3.687 3.162 1.00 89.00 72 GLU A O 1
ATOM 576 N N . THR A 1 73 ? 12.640 2.015 2.866 1.00 87.38 73 THR A N 1
ATOM 577 C CA . THR A 1 73 ? 13.546 1.186 2.053 1.00 87.38 73 THR A CA 1
ATOM 578 C C . THR A 1 73 ? 13.313 1.308 0.542 1.00 87.38 73 THR A C 1
ATOM 580 O O . THR A 1 73 ? 14.155 0.861 -0.240 1.00 87.38 73 THR A O 1
ATOM 583 N N . GLY A 1 74 ? 12.205 1.926 0.114 1.00 85.56 74 GLY A N 1
ATOM 584 C CA . GLY A 1 74 ? 11.769 2.024 -1.285 1.00 85.56 74 GLY A CA 1
ATOM 585 C C . GLY A 1 74 ? 11.298 0.690 -1.875 1.00 85.56 74 GLY A C 1
ATOM 586 O O . GLY A 1 74 ? 11.497 -0.358 -1.269 1.00 85.56 74 GLY A O 1
ATOM 587 N N . ASP A 1 75 ? 10.709 0.703 -3.075 1.00 81.12 75 ASP A N 1
ATOM 588 C CA . ASP A 1 75 ? 10.384 -0.529 -3.815 1.00 81.12 75 ASP A CA 1
ATOM 589 C C . ASP A 1 75 ? 11.672 -1.219 -4.284 1.00 81.12 75 ASP A C 1
ATOM 591 O O . ASP A 1 75 ? 12.578 -0.592 -4.843 1.00 81.12 75 ASP A O 1
ATOM 595 N N . THR A 1 76 ? 11.767 -2.529 -4.073 1.00 71.81 76 THR A N 1
ATOM 596 C CA . THR A 1 76 ? 12.859 -3.342 -4.616 1.00 71.81 76 THR A CA 1
ATOM 597 C C . THR A 1 76 ? 12.288 -4.509 -5.379 1.00 71.81 76 THR A C 1
ATOM 599 O O . THR A 1 76 ? 11.524 -5.313 -4.852 1.00 71.81 76 THR A O 1
ATOM 602 N N . ILE A 1 77 ? 12.705 -4.627 -6.642 1.00 66.81 77 ILE A N 1
ATOM 603 C CA . ILE A 1 77 ? 12.280 -5.752 -7.465 1.00 66.81 77 ILE A CA 1
ATOM 604 C C . ILE A 1 77 ? 12.775 -7.045 -6.816 1.00 66.81 77 ILE A C 1
ATOM 606 O O . ILE A 1 77 ? 13.931 -7.143 -6.411 1.00 66.81 77 ILE A O 1
ATOM 610 N N . VAL A 1 78 ? 11.932 -8.073 -6.863 1.00 60.88 78 VAL A N 1
ATOM 611 C CA . VAL A 1 78 ? 12.215 -9.463 -6.468 1.00 60.88 78 VAL A CA 1
ATOM 612 C C . VAL A 1 78 ? 13.547 -10.016 -7.025 1.00 60.88 78 VAL A C 1
ATOM 614 O O . VAL A 1 78 ? 14.114 -10.936 -6.448 1.00 60.88 78 VAL A O 1
ATOM 617 N N . TYR A 1 79 ? 14.077 -9.445 -8.113 1.00 59.88 79 TYR A N 1
ATOM 618 C CA . TYR A 1 79 ? 15.333 -9.844 -8.763 1.00 59.88 79 TYR A CA 1
ATOM 619 C C . TYR A 1 79 ? 16.571 -9.043 -8.326 1.00 59.88 79 TYR A C 1
ATOM 621 O O . TYR A 1 79 ? 17.607 -9.134 -8.979 1.00 59.88 79 TYR A O 1
ATOM 629 N N . ALA A 1 80 ? 16.486 -8.219 -7.279 1.00 63.31 80 ALA A N 1
ATOM 630 C CA . ALA A 1 80 ? 17.654 -7.502 -6.779 1.00 63.31 80 ALA A CA 1
ATOM 631 C C . ALA A 1 80 ? 18.703 -8.479 -6.217 1.00 63.31 80 ALA A C 1
ATOM 633 O O . ALA A 1 80 ? 18.414 -9.327 -5.368 1.00 63.31 80 ALA A O 1
ATOM 634 N N . GLU A 1 81 ? 19.932 -8.371 -6.719 1.00 63.75 81 GLU A N 1
ATOM 635 C CA . GLU A 1 81 ? 21.056 -9.193 -6.281 1.00 63.75 81 GLU A CA 1
ATOM 636 C C . GLU A 1 81 ? 21.688 -8.597 -5.010 1.00 63.75 81 GLU A C 1
ATOM 638 O O . GLU A 1 81 ? 22.173 -7.468 -5.014 1.00 63.75 81 GLU A O 1
ATOM 643 N N . GLY A 1 82 ? 21.711 -9.374 -3.920 1.00 73.56 82 GLY A N 1
ATOM 644 C CA . GLY A 1 82 ? 22.388 -9.014 -2.664 1.00 73.56 82 GLY A CA 1
ATOM 645 C C . GLY A 1 82 ? 21.589 -8.111 -1.707 1.00 73.56 82 GLY A C 1
ATOM 646 O O . GLY A 1 82 ? 20.486 -7.671 -2.001 1.00 73.56 82 GLY A O 1
ATOM 647 N N . GLY A 1 83 ? 22.129 -7.886 -0.501 1.00 77.25 83 GLY A N 1
ATOM 648 C CA . GLY A 1 83 ? 21.582 -6.926 0.478 1.00 77.25 83 GLY A CA 1
ATOM 649 C C . GLY A 1 83 ? 20.305 -7.342 1.226 1.00 77.25 83 GLY A C 1
ATOM 650 O O . GLY A 1 83 ? 19.809 -6.575 2.047 1.00 77.25 83 GLY A O 1
ATOM 651 N N . TRP A 1 84 ? 19.782 -8.551 0.996 1.00 81.00 84 TRP A N 1
ATOM 652 C CA . TRP A 1 84 ? 18.506 -9.015 1.564 1.00 81.00 84 TRP A CA 1
ATOM 653 C C . TRP A 1 84 ? 18.416 -8.951 3.092 1.00 81.00 84 TRP A C 1
ATOM 655 O O . TRP A 1 84 ? 17.381 -8.554 3.620 1.00 81.00 84 TRP A O 1
ATOM 665 N N . GLU A 1 85 ? 19.471 -9.340 3.808 1.00 84.44 85 GLU A N 1
ATOM 666 C CA . GLU A 1 85 ? 19.468 -9.344 5.278 1.00 84.44 85 GLU A CA 1
ATOM 667 C C . GLU A 1 85 ? 19.442 -7.924 5.855 1.00 84.44 85 GLU A C 1
ATOM 669 O O . GLU A 1 85 ? 18.634 -7.623 6.732 1.00 84.44 85 GLU A O 1
ATOM 674 N N . GLU A 1 86 ? 20.275 -7.029 5.322 1.00 85.75 86 GLU A N 1
ATOM 675 C CA . GLU A 1 86 ? 20.305 -5.626 5.741 1.00 85.75 86 GLU A CA 1
ATOM 676 C C . GLU A 1 86 ? 18.979 -4.931 5.427 1.00 85.75 86 GLU A C 1
ATOM 678 O O . GLU A 1 86 ? 18.416 -4.237 6.273 1.00 85.75 86 GLU A O 1
ATOM 683 N N . ARG A 1 87 ? 18.422 -5.194 4.245 1.00 83.44 87 ARG A N 1
ATOM 684 C CA . ARG A 1 87 ? 17.136 -4.644 3.832 1.00 83.44 87 ARG A CA 1
ATOM 685 C C . ARG A 1 87 ? 15.990 -5.133 4.713 1.00 83.44 87 ARG A C 1
ATOM 687 O O . ARG A 1 87 ? 15.211 -4.318 5.191 1.00 83.44 87 ARG A O 1
ATOM 694 N N . LYS A 1 88 ? 15.925 -6.433 5.012 1.00 87.00 88 LYS A N 1
ATOM 695 C CA . LYS A 1 88 ? 14.939 -6.974 5.962 1.00 87.00 88 LYS A CA 1
ATOM 696 C C . LYS A 1 88 ? 15.081 -6.352 7.347 1.00 87.00 88 LYS A C 1
ATOM 698 O O . LYS A 1 88 ? 14.074 -6.095 8.001 1.00 87.00 88 LYS A O 1
ATOM 703 N N . ALA A 1 89 ? 16.310 -6.106 7.804 1.00 90.31 89 ALA A N 1
ATOM 704 C CA . ALA A 1 89 ? 16.542 -5.433 9.076 1.00 90.31 89 ALA A CA 1
ATOM 705 C C . ALA A 1 89 ? 16.026 -3.982 9.052 1.00 90.31 89 ALA A C 1
ATOM 707 O O . ALA A 1 89 ? 15.391 -3.549 10.015 1.00 90.31 89 ALA A O 1
ATOM 708 N N . GLN A 1 90 ? 16.233 -3.259 7.948 1.00 90.31 90 GLN A N 1
ATOM 709 C CA . GLN A 1 90 ? 15.711 -1.904 7.749 1.00 90.31 90 GLN A CA 1
ATOM 710 C C . GLN A 1 90 ? 14.177 -1.882 7.653 1.00 90.31 90 GLN A C 1
ATOM 712 O O . GLN A 1 90 ? 13.538 -1.091 8.344 1.00 90.31 90 GLN A O 1
ATOM 717 N N . GLU A 1 91 ? 13.570 -2.790 6.884 1.00 91.06 91 GLU A N 1
ATOM 718 C CA . GLU A 1 91 ? 12.111 -2.949 6.794 1.00 91.06 91 GLU A CA 1
ATOM 719 C C . GLU A 1 91 ? 11.510 -3.254 8.173 1.00 91.06 91 GLU A C 1
ATOM 721 O O . GLU A 1 91 ? 10.535 -2.626 8.590 1.00 91.06 91 GLU A O 1
ATOM 726 N N . LEU A 1 92 ? 12.127 -4.167 8.933 1.00 90.88 92 LEU A N 1
ATOM 727 C CA . LEU A 1 92 ? 11.688 -4.503 10.286 1.00 90.88 92 LEU A CA 1
ATOM 728 C C . LEU A 1 92 ? 11.806 -3.308 11.240 1.00 90.88 92 LEU A C 1
ATOM 730 O O . LEU A 1 92 ? 10.904 -3.096 12.056 1.00 90.88 92 LEU A O 1
ATOM 734 N N . ALA A 1 93 ? 12.889 -2.532 11.158 1.00 93.50 93 ALA A N 1
ATOM 735 C CA . ALA A 1 93 ? 13.074 -1.327 11.963 1.00 93.50 93 ALA A CA 1
ATOM 736 C C . ALA A 1 93 ? 12.012 -0.265 11.634 1.00 93.50 93 ALA A C 1
ATOM 738 O O . ALA A 1 93 ? 11.389 0.282 12.550 1.00 93.50 93 ALA A O 1
ATOM 739 N N . CYS A 1 94 ? 11.744 -0.052 10.343 1.00 92.56 94 CYS A N 1
ATOM 740 C CA . CYS A 1 94 ? 10.711 0.850 9.841 1.00 92.56 94 CYS A CA 1
ATOM 741 C C . CYS A 1 94 ? 9.330 0.470 10.391 1.00 92.56 94 CYS A C 1
ATOM 743 O O . CYS A 1 94 ? 8.681 1.258 11.085 1.00 92.56 94 CYS A O 1
ATOM 745 N N . VAL A 1 95 ? 8.919 -0.783 10.171 1.00 93.06 95 VAL A N 1
ATOM 746 C CA . VAL A 1 95 ? 7.637 -1.326 10.640 1.00 93.06 95 VAL A CA 1
ATOM 747 C C . VAL A 1 95 ? 7.540 -1.228 12.165 1.00 93.06 95 VAL A C 1
ATOM 749 O O . VAL A 1 95 ? 6.531 -0.758 12.690 1.00 93.06 95 VAL A O 1
ATOM 752 N N . SER A 1 96 ? 8.594 -1.598 12.897 1.00 92.69 96 SER A N 1
ATOM 753 C CA . SER A 1 96 ? 8.600 -1.539 14.366 1.00 92.69 96 SER A CA 1
ATOM 754 C C . SER A 1 96 ? 8.401 -0.116 14.894 1.00 92.69 96 SER A C 1
ATOM 756 O O . SER A 1 96 ? 7.655 0.079 15.856 1.00 92.69 96 SER A O 1
ATOM 758 N N . ARG A 1 97 ? 9.016 0.885 14.252 1.00 94.69 97 ARG A N 1
ATOM 759 C CA . ARG A 1 97 ? 8.849 2.304 14.598 1.00 94.69 97 ARG A CA 1
ATOM 760 C C . ARG A 1 97 ? 7.425 2.787 14.317 1.00 94.69 97 ARG A C 1
ATOM 762 O O . ARG A 1 97 ? 6.806 3.366 15.207 1.00 94.69 97 ARG A O 1
ATOM 769 N N . ILE A 1 98 ? 6.900 2.527 13.117 1.00 93.62 98 ILE A N 1
ATOM 770 C CA . ILE A 1 98 ? 5.572 2.999 12.686 1.00 93.62 98 ILE A CA 1
ATOM 771 C C . ILE A 1 98 ? 4.469 2.366 13.540 1.00 93.62 98 ILE A C 1
ATOM 773 O O . ILE A 1 98 ? 3.642 3.068 14.121 1.00 93.62 98 ILE A O 1
ATOM 777 N N . PHE A 1 99 ? 4.479 1.041 13.707 1.00 91.81 99 PHE A N 1
ATOM 778 C CA . PHE A 1 99 ? 3.487 0.360 14.547 1.00 91.81 99 PHE A CA 1
ATOM 779 C C . PHE A 1 99 ? 3.673 0.644 16.042 1.00 91.81 99 PHE A C 1
ATOM 781 O O . PHE A 1 99 ? 2.710 0.539 16.805 1.00 91.81 99 PHE A O 1
ATOM 788 N N . GLY A 1 100 ? 4.874 1.050 16.461 1.00 92.44 100 GLY A N 1
ATOM 789 C CA . GLY A 1 100 ? 5.158 1.525 17.814 1.00 92.44 100 GLY A CA 1
ATOM 790 C C . GLY A 1 100 ? 4.455 2.838 18.176 1.00 92.44 100 GLY A C 1
ATOM 791 O O . GLY A 1 100 ? 4.293 3.120 19.363 1.00 92.44 100 GLY A O 1
ATOM 792 N N . MET A 1 101 ? 3.989 3.614 17.187 1.00 90.94 101 MET A N 1
ATOM 793 C CA . MET A 1 101 ? 3.211 4.838 17.424 1.00 90.94 101 MET A CA 1
ATOM 794 C C . MET A 1 101 ? 1.835 4.528 18.022 1.00 90.94 101 MET A C 1
ATOM 796 O O . MET A 1 101 ? 1.328 5.285 18.853 1.00 90.94 101 MET A O 1
ATOM 800 N N . LEU A 1 102 ? 1.229 3.402 17.635 1.00 88.88 102 LEU A N 1
ATOM 801 C CA . LEU A 1 102 ? -0.113 3.035 18.073 1.00 88.88 102 LEU A CA 1
ATOM 802 C C . LEU A 1 102 ? -0.149 2.740 19.585 1.00 88.88 102 LEU A C 1
ATOM 804 O O . LEU A 1 102 ? 0.735 2.064 20.117 1.00 88.88 102 LEU A O 1
ATOM 808 N N . PRO A 1 103 ? -1.191 3.199 20.308 1.00 84.50 103 PRO A N 1
ATOM 809 C CA . PRO A 1 103 ? -1.311 2.948 21.737 1.00 84.50 103 PRO A CA 1
ATOM 810 C C . PRO A 1 103 ? -1.344 1.443 22.014 1.00 84.50 103 PRO A C 1
ATOM 812 O O . PRO A 1 103 ? -2.073 0.679 21.374 1.00 84.50 103 PRO A O 1
ATOM 815 N N . ARG A 1 104 ? -0.550 1.009 22.998 1.00 69.50 104 ARG A N 1
ATOM 816 C CA . ARG A 1 104 ? -0.395 -0.405 23.342 1.00 69.50 104 ARG A CA 1
ATOM 817 C C . ARG A 1 104 ? -1.762 -1.005 23.683 1.00 69.50 104 ARG A C 1
ATOM 819 O O . ARG A 1 104 ? -2.371 -0.619 24.676 1.00 69.50 104 ARG A O 1
ATOM 826 N N . ARG A 1 105 ? -2.216 -1.925 22.818 1.00 60.25 105 ARG A N 1
ATOM 827 C CA . ARG A 1 105 ? -3.376 -2.834 22.924 1.00 60.25 105 ARG A CA 1
ATOM 828 C C . ARG A 1 105 ? -4.217 -2.607 24.188 1.00 60.25 105 ARG A C 1
ATOM 830 O O . ARG A 1 105 ? -4.080 -3.344 25.159 1.00 60.25 105 ARG A O 1
ATOM 837 N N . ARG A 1 106 ? -5.117 -1.625 24.159 1.00 45.78 106 ARG A N 1
ATOM 838 C CA . ARG A 1 106 ? -6.342 -1.724 24.960 1.00 45.78 106 ARG A CA 1
ATOM 839 C C . ARG A 1 106 ? -7.510 -2.205 24.104 1.00 45.78 106 ARG A C 1
ATOM 841 O O . ARG A 1 106 ? -8.219 -3.076 24.575 1.00 45.78 106 ARG A O 1
ATOM 848 N N . GLU A 1 107 ? -7.597 -1.829 22.820 1.00 44.09 107 GLU A N 1
ATOM 849 C CA . GLU A 1 107 ? -8.683 -2.282 21.918 1.00 44.09 107 GLU A CA 1
ATOM 850 C C . GLU A 1 107 ? -8.275 -2.339 20.423 1.00 44.09 107 GLU A C 1
ATOM 852 O O . GLU A 1 107 ? -9.069 -2.063 19.532 1.00 44.09 107 GLU A O 1
ATOM 857 N N . ALA A 1 108 ? -7.014 -2.649 20.103 1.00 42.59 108 ALA A N 1
ATOM 858 C CA . ALA A 1 108 ? -6.553 -2.647 18.709 1.00 42.59 108 ALA A CA 1
ATOM 859 C C . ALA A 1 108 ? -6.810 -3.988 17.997 1.00 42.59 108 ALA A C 1
ATOM 861 O O . ALA A 1 108 ? -6.431 -5.054 18.501 1.00 42.59 108 ALA A O 1
ATOM 862 N N . VAL A 1 109 ? -7.396 -3.896 16.796 1.00 47.97 109 VAL A N 1
ATOM 863 C CA . VAL A 1 109 ? -7.480 -4.946 15.767 1.00 47.97 109 VAL A CA 1
ATOM 864 C C . VAL A 1 109 ? -6.180 -5.758 15.735 1.00 47.97 109 VAL A C 1
ATOM 866 O O . VAL A 1 109 ? -5.073 -5.221 15.755 1.00 47.97 109 VAL A O 1
ATOM 869 N N . SER A 1 110 ? -6.303 -7.084 15.775 1.00 45.34 110 SER A N 1
ATOM 870 C CA . SER A 1 110 ? -5.164 -7.985 15.943 1.00 45.34 110 SER A CA 1
ATOM 871 C C . SER A 1 110 ? -4.392 -8.185 14.633 1.00 45.34 110 SER A C 1
ATOM 873 O O . SER A 1 110 ? -4.536 -9.221 13.991 1.00 45.34 110 SER A O 1
ATOM 875 N N . TRP A 1 111 ? -3.486 -7.264 14.301 1.00 47.94 111 TRP A N 1
ATOM 876 C CA . TRP A 1 111 ? -2.482 -7.411 13.233 1.00 47.94 111 TRP A CA 1
ATOM 877 C C . TRP A 1 111 ? -1.333 -8.332 13.672 1.00 47.94 111 TRP A C 1
ATOM 879 O O . TRP A 1 111 ? -0.184 -7.923 13.797 1.00 47.94 111 TRP A O 1
ATOM 889 N N . ARG A 1 112 ? -1.633 -9.589 14.009 1.00 46.69 112 ARG A N 1
ATOM 890 C CA . ARG A 1 112 ? -0.586 -10.606 14.176 1.00 46.69 112 ARG A CA 1
ATOM 891 C C . ARG A 1 112 ? -0.497 -11.405 12.888 1.00 46.69 112 ARG A C 1
ATOM 893 O O . ARG A 1 112 ? -1.420 -12.151 12.562 1.00 46.69 112 ARG A O 1
ATOM 900 N N . CYS A 1 113 ? 0.639 -11.297 12.203 1.00 38.84 113 CYS A N 1
ATOM 901 C CA . CYS A 1 113 ? 1.074 -12.312 11.255 1.00 38.84 113 CYS A CA 1
ATOM 902 C C . CYS A 1 113 ? 1.305 -13.605 12.057 1.00 38.84 113 CYS A C 1
ATOM 904 O O . CYS A 1 113 ? 2.315 -13.790 12.725 1.00 38.84 113 CYS A O 1
ATOM 906 N N . GLY A 1 114 ? 0.255 -14.417 12.164 1.00 41.94 114 GLY A N 1
ATOM 907 C CA . GLY A 1 114 ? 0.187 -15.542 13.086 1.00 41.94 114 GLY A CA 1
ATOM 908 C C . GLY A 1 114 ? 1.181 -16.660 12.784 1.00 41.94 114 GLY A C 1
ATOM 909 O O . GLY A 1 114 ? 1.080 -17.319 11.751 1.00 41.94 114 GLY A O 1
ATOM 910 N N . THR A 1 115 ? 2.015 -16.974 13.769 1.00 42.75 115 THR A N 1
ATOM 911 C CA . THR A 1 115 ? 2.394 -18.350 14.088 1.00 42.75 115 THR A CA 1
ATOM 912 C C . THR A 1 115 ? 1.176 -19.030 1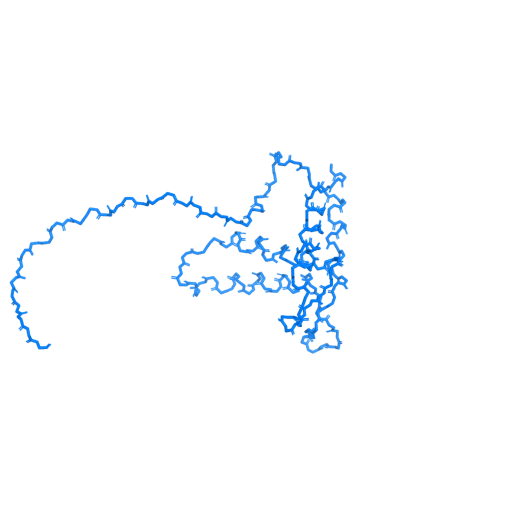4.722 1.00 42.75 115 THR A C 1
ATOM 914 O O . THR A 1 115 ? 0.889 -18.879 15.907 1.00 42.75 115 THR A O 1
ATOM 917 N N . SER A 1 116 ? 0.368 -19.724 13.918 1.00 44.44 116 SER A N 1
ATOM 918 C CA . SER A 1 116 ? -0.765 -20.492 14.441 1.00 44.44 116 SER A CA 1
ATOM 919 C C . SER A 1 116 ? -0.311 -21.894 14.839 1.00 44.44 116 SER A C 1
ATOM 921 O O . SER A 1 116 ? -0.362 -22.814 14.027 1.00 44.44 116 SER A O 1
ATOM 923 N N . SER A 1 117 ? 0.077 -22.090 16.096 1.00 40.69 117 SER A N 1
ATOM 924 C CA . SER A 1 117 ? -0.022 -23.410 16.720 1.00 40.69 117 SER A CA 1
ATOM 925 C C . SER A 1 117 ? -1.479 -23.622 17.146 1.00 40.69 117 SER A C 1
ATOM 927 O O . SER A 1 117 ? -1.926 -23.169 18.197 1.00 40.69 117 SER A O 1
ATOM 929 N N . ARG A 1 118 ? -2.274 -24.279 16.294 1.00 41.97 118 ARG A N 1
ATOM 930 C CA . ARG A 1 118 ? -3.548 -24.866 16.739 1.00 41.97 118 ARG A CA 1
ATOM 931 C C . ARG A 1 118 ? -3.249 -26.214 17.408 1.00 41.97 118 ARG A C 1
ATOM 933 O O . ARG A 1 118 ? -2.501 -26.995 16.823 1.00 41.97 118 ARG A O 1
ATOM 940 N N . PRO A 1 119 ? -3.832 -26.529 18.579 1.00 41.78 119 PRO A N 1
ATOM 941 C CA . PRO A 1 119 ? -3.730 -27.869 19.138 1.00 41.78 119 PRO A CA 1
ATOM 942 C C . PRO A 1 119 ? -4.496 -28.856 18.247 1.00 41.78 119 PRO A C 1
ATOM 944 O O . PRO A 1 119 ? -5.571 -28.546 17.725 1.00 41.78 119 PRO A O 1
ATOM 947 N N . ALA A 1 120 ? -3.906 -30.034 18.046 1.00 41.81 120 ALA A N 1
ATOM 948 C CA . ALA A 1 120 ? -4.429 -31.086 17.187 1.00 41.81 120 ALA A CA 1
ATOM 949 C C .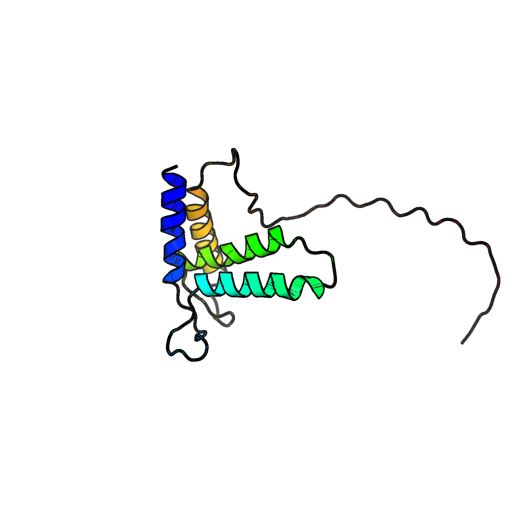 ALA A 1 120 ? -5.855 -31.501 17.593 1.00 41.81 120 ALA A C 1
ATOM 951 O O . ALA A 1 120 ? -6.147 -31.748 18.764 1.00 41.81 120 ALA A O 1
ATOM 952 N N . ARG A 1 121 ? -6.752 -31.601 16.605 1.00 42.62 121 ARG A N 1
ATOM 953 C CA . ARG A 1 121 ? -8.083 -32.207 16.766 1.00 42.62 121 ARG A CA 1
ATOM 954 C C . ARG A 1 121 ? -7.905 -33.711 17.038 1.00 42.62 121 ARG A C 1
ATOM 956 O O . ARG A 1 121 ? -7.141 -34.341 16.307 1.00 42.62 121 ARG A O 1
ATOM 963 N N . PRO A 1 122 ? -8.610 -34.318 18.010 1.00 45.44 122 PRO A N 1
ATOM 964 C CA . PRO A 1 122 ? -8.540 -35.761 18.202 1.00 45.44 122 PRO A CA 1
ATOM 965 C C . PRO A 1 122 ? -9.146 -36.488 16.987 1.00 45.44 122 PRO A C 1
ATOM 967 O O . PRO A 1 122 ? -10.059 -35.952 16.342 1.00 45.44 122 PRO A O 1
ATOM 970 N N . PRO A 1 123 ? -8.655 -37.694 16.646 1.00 46.22 123 PRO A N 1
ATOM 971 C CA . PRO A 1 123 ? -9.093 -38.403 15.453 1.00 46.22 123 PRO A CA 1
ATOM 972 C C . PRO A 1 123 ? -10.573 -38.781 15.563 1.00 46.22 123 PRO A C 1
ATOM 974 O O . PRO A 1 123 ? -11.051 -39.229 16.608 1.00 46.22 123 PRO A O 1
ATOM 977 N N . ARG A 1 124 ? -11.312 -38.604 14.460 1.00 48.25 124 ARG A N 1
ATOM 978 C CA . ARG A 1 124 ? -12.707 -39.044 14.350 1.00 48.25 124 ARG A CA 1
ATOM 979 C C . ARG A 1 124 ? -12.770 -40.553 14.585 1.00 48.25 124 ARG A C 1
ATOM 981 O O . ARG A 1 124 ? -12.110 -41.325 13.895 1.00 48.25 124 ARG A O 1
ATOM 988 N N . ARG A 1 125 ? -13.596 -40.961 15.548 1.00 40.94 125 ARG A N 1
ATOM 989 C CA . ARG A 1 125 ? -13.917 -42.361 15.835 1.00 40.94 125 ARG A CA 1
ATOM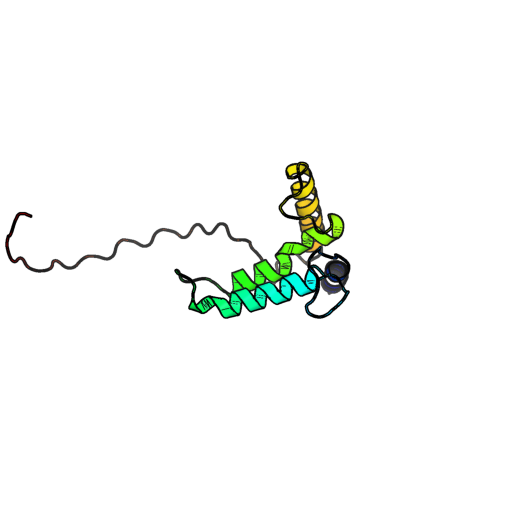 990 C C . ARG A 1 125 ? -14.580 -42.968 14.594 1.00 40.94 125 ARG A C 1
ATOM 992 O O . ARG A 1 125 ? -15.709 -42.615 14.262 1.00 40.94 125 ARG A O 1
ATOM 999 N N . VAL A 1 126 ? -13.861 -43.838 13.891 1.00 49.44 126 VAL A N 1
ATOM 1000 C CA . VAL A 1 126 ? -14.400 -44.616 12.773 1.00 49.44 126 VAL A CA 1
ATOM 1001 C C . VAL A 1 126 ? -15.337 -45.671 13.363 1.00 49.44 126 VAL A C 1
ATOM 1003 O O . VAL A 1 126 ? -14.914 -46.511 14.156 1.00 49.44 126 VAL A O 1
ATOM 1006 N N . LEU A 1 127 ? -16.626 -45.594 13.029 1.00 41.69 127 LEU A N 1
ATOM 1007 C CA . LEU A 1 127 ? -17.583 -46.669 13.298 1.00 41.69 127 LEU A CA 1
ATOM 1008 C C . LEU A 1 127 ? -17.200 -47.894 12.448 1.00 41.69 127 LEU A C 1
ATOM 1010 O O . LEU A 1 127 ? -16.862 -47.721 11.276 1.00 41.69 127 LEU A O 1
ATOM 1014 N N . PRO A 1 128 ? -17.246 -49.123 12.992 1.00 35.66 128 PRO A N 1
ATOM 1015 C CA . PRO A 1 128 ? -16.829 -50.306 12.256 1.00 35.66 128 PRO A CA 1
ATOM 1016 C C . PRO A 1 128 ? -17.858 -50.618 11.167 1.00 35.66 128 PRO A C 1
ATOM 1018 O O . PRO A 1 128 ? -18.983 -51.033 11.452 1.00 35.66 128 PRO A O 1
ATOM 1021 N N . THR A 1 129 ? -17.479 -50.430 9.904 1.00 42.44 129 THR A N 1
ATOM 1022 C CA . THR A 1 129 ? -18.239 -50.969 8.778 1.00 42.44 129 THR A CA 1
ATOM 1023 C C . THR A 1 129 ? -18.116 -52.489 8.784 1.00 42.44 129 THR A C 1
ATOM 1025 O O . THR A 1 129 ? -17.037 -53.072 8.907 1.00 42.44 129 THR A O 1
ATOM 1028 N N . ARG A 1 130 ? -19.275 -53.145 8.726 1.00 36.44 130 ARG A N 1
ATOM 1029 C CA . ARG A 1 130 ? -19.403 -54.599 8.698 1.00 36.44 130 ARG A CA 1
ATOM 1030 C C . ARG A 1 130 ? -18.664 -55.180 7.487 1.00 36.44 130 ARG A C 1
ATOM 1032 O O . ARG A 1 130 ? -18.764 -54.670 6.377 1.00 36.44 130 ARG A O 1
ATOM 1039 N N . ARG A 1 131 ? -17.968 -56.289 7.746 1.00 41.16 131 ARG A N 1
ATOM 1040 C CA . ARG A 1 131 ? -17.364 -57.224 6.786 1.00 41.16 131 ARG A CA 1
ATOM 1041 C C . ARG A 1 131 ? -18.243 -57.469 5.554 1.00 41.16 131 ARG A C 1
ATOM 1043 O O . ARG A 1 131 ? -19.385 -57.872 5.721 1.00 41.16 131 ARG A O 1
ATOM 1050 N N . THR A 1 132 ? -17.635 -57.425 4.371 1.00 35.44 132 THR A N 1
ATOM 1051 C CA . THR A 1 132 ? -17.702 -58.460 3.314 1.00 35.44 132 THR A CA 1
ATOM 1052 C C . THR A 1 132 ? -16.441 -58.282 2.447 1.00 35.44 132 THR A C 1
ATOM 1054 O O . THR A 1 132 ? -16.126 -57.183 2.023 1.00 35.44 132 THR A O 1
ATOM 1057 N N . ALA A 1 133 ? -15.473 -59.192 2.558 1.00 34.84 133 ALA A N 1
ATOM 1058 C CA . ALA A 1 133 ? -15.243 -60.337 1.670 1.00 34.84 133 ALA A CA 1
ATOM 1059 C C . ALA A 1 133 ? -14.376 -59.983 0.437 1.00 34.84 133 ALA A C 1
ATOM 1061 O O . ALA A 1 133 ? -14.817 -59.300 -0.472 1.00 34.84 133 ALA A O 1
ATOM 1062 N N . ARG A 1 134 ? -13.126 -60.478 0.478 1.00 34.91 134 ARG A N 1
ATOM 1063 C CA . ARG A 1 134 ? -12.240 -60.919 -0.623 1.00 34.91 134 ARG A CA 1
ATOM 1064 C C . ARG A 1 134 ? -12.505 -60.365 -2.039 1.00 34.91 134 ARG A C 1
ATOM 1066 O O . ARG A 1 134 ? -13.478 -60.761 -2.659 1.00 34.91 134 ARG A O 1
ATOM 1073 N N . CYS A 1 135 ? -11.475 -59.767 -2.644 1.00 28.05 135 CYS A N 1
ATOM 1074 C CA . CYS A 1 135 ? -10.695 -60.468 -3.676 1.00 28.05 135 CYS A CA 1
ATOM 1075 C C . CYS A 1 135 ? -9.322 -59.812 -3.907 1.00 28.05 135 CYS A C 1
ATOM 1077 O O . CYS A 1 135 ? -9.159 -58.609 -3.740 1.00 28.05 135 CYS A O 1
ATOM 1079 N N . ARG A 1 136 ? -8.331 -60.652 -4.218 1.00 33.31 136 ARG A N 1
ATOM 1080 C CA . ARG A 1 136 ? -6.932 -60.321 -4.527 1.00 33.31 136 ARG A CA 1
ATOM 1081 C C . ARG A 1 136 ? -6.770 -60.075 -6.033 1.00 33.31 136 ARG A C 1
ATOM 1083 O O . ARG A 1 136 ? -7.491 -60.700 -6.798 1.00 33.31 136 ARG A O 1
ATOM 1090 N N . CYS A 1 137 ? -5.721 -59.321 -6.377 1.00 28.55 137 CYS A N 1
ATOM 1091 C CA . CYS A 1 137 ? -4.991 -59.311 -7.657 1.00 28.55 137 CYS A CA 1
ATOM 1092 C C . CYS A 1 137 ? -5.749 -58.821 -8.904 1.00 28.55 137 CYS A C 1
ATOM 1094 O O . CYS A 1 137 ? -6.585 -59.535 -9.444 1.00 28.55 137 CYS A O 1
ATOM 1096 N N . CYS A 1 138 ? -5.378 -57.645 -9.413 1.00 35.19 138 CYS A N 1
ATOM 1097 C CA . CYS A 1 138 ? -4.383 -57.452 -10.477 1.00 35.19 138 CYS A CA 1
ATOM 1098 C C . CYS A 1 138 ? -3.932 -55.987 -10.475 1.00 35.19 138 CYS A C 1
ATOM 1100 O O . CYS A 1 138 ? -4.767 -55.129 -10.114 1.00 35.19 138 CYS A O 1
#

Secondary structure (DSSP, 8-state):
-HHHHHHHHHHHGGGG-EEEEEPTT-SSEEEHHHHHHHHHHHHHHHGGG-SS---HHHHHHHHHHTTTTHHHH----TT--S-HHHHHHHHHHHHHHHHHTS--SSS----------PPPPPPP--------------

InterPro domains:
  IPR003607 HD/PDEase domain [cd00077] (30-137)
  IPR006674 HD domain [PF13023] (11-105)
  IPR039356 5'-deoxynucleotidase YfbR/HDDC2 [PTHR11845] (2-104)

Sequence (138 aa):
MQNIIDFVLEIDKLKQVTRKTRVLNSDRYENSAEHSWQIALLASSLAPYAAEPVNMDRVVAMLLVHDIGEIETGDTIVYAEGGWEERKAQELACVSRIFGMLPRRREAVSWRCGTSSRPARPPRRVLPTRRTARCRCC